Protein AF-A0A382Q9Y2-F1 (afdb_monomer_lite)

Radius of gyration: 12.97 Å; chains: 1; bounding box: 33×28×30 Å

Secondary structure (DSSP, 8-state):
-PPP--GGGHHHHHHHHHHHHHHHHTT-SS--SEEEEEE--SSTTS--EEEEEEHHHHHHHHTS--S-HHHHHHHHEEEEE-

Structure (mmCIF, N/CA/C/O backbone):
data_AF-A0A382Q9Y2-F1
#
_entry.id   AF-A0A382Q9Y2-F1
#
loop_
_atom_site.group_PDB
_atom_site.id
_atom_site.type_symbol
_atom_site.label_atom_id
_atom_site.label_alt_id
_atom_site.label_comp_id
_atom_site.label_asym_id
_atom_site.label_entity_id
_atom_site.label_seq_id
_atom_site.pdbx_PDB_ins_code
_atom_site.Cartn_x
_atom_site.Cartn_y
_atom_site.Cartn_z
_atom_site.occupancy
_atom_site.B_iso_or_equiv
_atom_site.auth_seq_id
_atom_site.auth_comp_id
_atom_site.auth_asym_id
_atom_site.auth_atom_id
_atom_site.pdbx_PDB_model_num
ATOM 1 N N . MET A 1 1 ? -0.370 -1.780 -17.361 1.00 35.16 1 MET A N 1
ATOM 2 C CA . MET A 1 1 ? -0.709 -0.345 -17.276 1.00 35.16 1 MET A CA 1
ATOM 3 C C . MET A 1 1 ? 0.483 0.287 -16.579 1.00 35.16 1 MET A C 1
ATOM 5 O O . MET A 1 1 ? 0.615 0.085 -15.383 1.00 35.16 1 MET A O 1
ATOM 9 N N . ASN A 1 2 ? 1.411 0.881 -17.334 1.00 36.28 2 ASN A N 1
ATOM 10 C CA . ASN A 1 2 ? 2.657 1.420 -16.777 1.00 36.28 2 ASN A CA 1
ATOM 11 C C . ASN A 1 2 ? 2.434 2.895 -16.450 1.00 36.28 2 ASN A C 1
ATOM 13 O O . ASN A 1 2 ? 1.971 3.652 -17.304 1.00 36.28 2 ASN A O 1
ATOM 17 N N . ILE A 1 3 ? 2.685 3.270 -15.200 1.00 50.19 3 ILE A N 1
ATOM 18 C CA . ILE A 1 3 ? 2.523 4.638 -14.711 1.00 50.19 3 ILE A CA 1
ATOM 19 C C . ILE A 1 3 ? 3.814 5.387 -15.057 1.00 50.19 3 ILE A C 1
ATOM 21 O O . ILE A 1 3 ? 4.881 5.007 -14.594 1.00 50.19 3 ILE A O 1
ATOM 25 N N . ASP A 1 4 ? 3.720 6.405 -15.914 1.00 45.00 4 ASP A N 1
ATOM 26 C CA . ASP A 1 4 ? 4.860 7.198 -16.397 1.00 45.00 4 ASP A CA 1
ATOM 27 C C . ASP A 1 4 ? 5.386 8.150 -15.305 1.00 45.00 4 ASP A C 1
ATOM 29 O O . ASP A 1 4 ? 4.613 8.760 -14.554 1.00 45.00 4 ASP A O 1
ATOM 33 N N . VAL A 1 5 ? 6.711 8.266 -15.200 1.00 50.25 5 VAL A N 1
ATOM 34 C CA . VAL A 1 5 ? 7.401 8.672 -13.975 1.00 50.25 5 VAL A CA 1
ATOM 35 C C . VAL A 1 5 ? 8.179 9.978 -14.160 1.00 50.25 5 VAL A C 1
ATOM 37 O O . VAL A 1 5 ? 9.135 10.058 -14.927 1.00 50.25 5 VAL A O 1
ATOM 40 N N . ASN A 1 6 ? 7.791 11.020 -13.417 1.00 40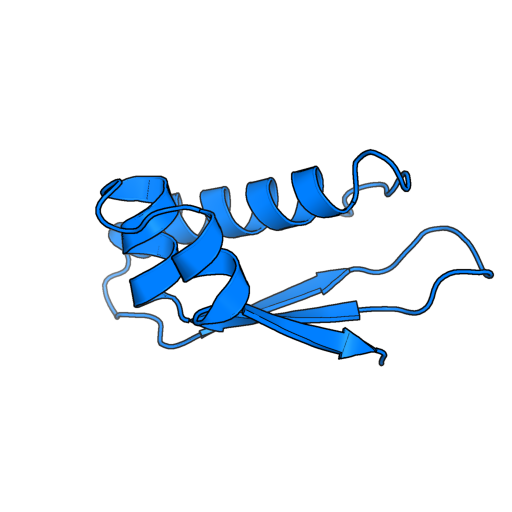.97 6 ASN A N 1
ATOM 41 C CA . ASN A 1 6 ? 8.457 12.327 -13.392 1.00 40.97 6 ASN A CA 1
ATOM 42 C C . ASN A 1 6 ? 8.836 12.687 -11.939 1.00 40.97 6 ASN A C 1
ATOM 44 O O . ASN A 1 6 ? 8.003 12.565 -11.042 1.00 40.97 6 ASN A O 1
ATOM 48 N N . ARG A 1 7 ? 10.086 13.114 -11.693 1.00 44.09 7 ARG A N 1
ATOM 49 C CA . ARG A 1 7 ? 10.749 13.155 -10.365 1.00 44.09 7 ARG A CA 1
ATOM 50 C C . ARG A 1 7 ? 10.016 13.975 -9.281 1.00 44.09 7 ARG A C 1
ATOM 52 O O . ARG A 1 7 ? 9.955 13.523 -8.149 1.00 44.09 7 ARG A O 1
ATOM 59 N N . ASN A 1 8 ? 9.352 15.092 -9.607 1.00 47.91 8 ASN A N 1
ATOM 60 C CA . ASN A 1 8 ? 8.533 15.857 -8.632 1.00 47.91 8 ASN A CA 1
ATOM 61 C C . ASN A 1 8 ? 7.153 15.224 -8.328 1.00 47.91 8 ASN A C 1
ATOM 63 O O . ASN A 1 8 ? 6.366 15.758 -7.549 1.00 47.91 8 ASN A O 1
ATOM 67 N N . ARG A 1 9 ? 6.831 14.094 -8.968 1.00 51.69 9 ARG A N 1
ATOM 68 C CA . ARG A 1 9 ? 5.619 13.291 -8.756 1.00 51.69 9 ARG A CA 1
ATOM 69 C C . ARG A 1 9 ? 5.920 11.901 -8.188 1.00 51.69 9 ARG A C 1
ATOM 71 O O . ARG A 1 9 ? 4.963 11.183 -7.946 1.00 51.69 9 ARG A O 1
ATOM 78 N N . PHE A 1 10 ? 7.179 11.516 -7.975 1.00 56.91 10 PHE A N 1
ATOM 79 C CA . PHE A 1 10 ? 7.551 10.136 -7.626 1.00 56.91 10 PHE A CA 1
ATOM 80 C C . PHE A 1 10 ? 6.909 9.673 -6.305 1.00 56.91 10 PHE A C 1
ATOM 82 O O . PHE A 1 10 ? 6.202 8.667 -6.288 1.00 56.91 10 PHE A O 1
ATOM 89 N N . GLU A 1 11 ? 7.013 10.485 -5.244 1.00 58.66 11 GLU A N 1
ATOM 90 C CA . GLU A 1 11 ? 6.313 10.234 -3.972 1.00 58.66 11 GLU A CA 1
ATOM 91 C C . GLU A 1 11 ? 4.787 10.246 -4.137 1.00 58.66 11 GLU A C 1
ATOM 93 O O . GLU A 1 11 ? 4.096 9.376 -3.613 1.00 58.66 11 GLU A O 1
ATOM 98 N N . ASN A 1 12 ? 4.247 11.181 -4.929 1.00 72.00 12 ASN A N 1
ATOM 99 C CA . ASN A 1 12 ? 2.806 11.255 -5.188 1.00 72.00 12 ASN A CA 1
ATOM 100 C C . ASN A 1 12 ? 2.284 10.010 -5.926 1.00 72.00 12 ASN A C 1
ATOM 102 O O . ASN A 1 12 ? 1.144 9.613 -5.702 1.00 72.00 12 ASN A O 1
ATOM 106 N N . GLN A 1 13 ? 3.088 9.393 -6.799 1.00 80.88 13 GLN A N 1
ATOM 107 C CA . GLN A 1 13 ? 2.715 8.166 -7.509 1.00 80.88 13 GLN A CA 1
ATOM 108 C C . GLN A 1 13 ? 2.785 6.940 -6.594 1.00 80.88 13 GLN A C 1
ATOM 110 O O . GLN A 1 13 ? 1.861 6.128 -6.617 1.00 80.88 13 GLN A O 1
ATOM 115 N N . MET A 1 14 ? 3.814 6.835 -5.743 1.00 89.25 14 MET A N 1
ATOM 116 C CA . MET A 1 14 ? 3.866 5.803 -4.703 1.00 89.25 14 MET A CA 1
ATOM 117 C C . MET A 1 14 ? 2.647 5.906 -3.779 1.00 89.25 14 MET A C 1
ATOM 119 O O . MET A 1 14 ? 1.936 4.922 -3.575 1.00 89.25 14 MET A O 1
ATOM 123 N N . GLU A 1 15 ? 2.377 7.098 -3.236 1.00 91.25 15 GLU A N 1
ATOM 124 C CA . GLU A 1 15 ? 1.234 7.333 -2.351 1.00 91.25 15 GLU A CA 1
ATOM 125 C C . GLU A 1 15 ? -0.090 7.029 -3.056 1.00 91.25 15 GLU A C 1
ATOM 127 O O . GLU A 1 15 ? -0.976 6.411 -2.465 1.00 91.25 15 GLU A O 1
ATOM 132 N N . TYR A 1 16 ? -0.219 7.400 -4.332 1.00 91.44 16 TYR A N 1
ATOM 133 C CA . TYR A 1 16 ? -1.394 7.083 -5.136 1.00 91.44 16 TYR A CA 1
ATOM 134 C C . TYR A 1 16 ? -1.594 5.570 -5.296 1.00 91.44 16 TYR A C 1
ATOM 136 O O . TYR A 1 16 ? -2.686 5.066 -5.021 1.00 91.44 16 TYR A O 1
ATOM 144 N N . ALA A 1 17 ? -0.550 4.836 -5.688 1.00 94.50 17 ALA A N 1
ATOM 145 C CA . ALA A 1 17 ? -0.610 3.388 -5.865 1.00 94.50 17 ALA A CA 1
ATOM 146 C C . ALA A 1 17 ? -0.954 2.676 -4.548 1.00 94.50 17 ALA A C 1
ATOM 148 O O . ALA A 1 17 ? -1.885 1.869 -4.502 1.00 94.50 17 ALA A O 1
ATOM 149 N N . LEU A 1 18 ? -0.279 3.033 -3.452 1.00 95.06 18 LEU A N 1
ATOM 150 C CA . LEU A 1 18 ? -0.539 2.465 -2.128 1.00 95.06 18 LEU A CA 1
ATOM 151 C C . LEU A 1 18 ? -1.941 2.814 -1.608 1.00 95.06 18 LEU A C 1
ATOM 153 O O . LEU A 1 18 ? -2.594 1.965 -0.999 1.00 95.06 18 LEU A O 1
ATOM 157 N N . SER A 1 19 ? -2.445 4.017 -1.892 1.00 95.00 19 SER A N 1
ATOM 158 C CA . SER A 1 19 ? -3.821 4.420 -1.581 1.00 95.00 19 SER A CA 1
ATOM 159 C C . SER A 1 19 ? -4.852 3.587 -2.347 1.00 95.00 19 SER A C 1
ATOM 161 O O . SER A 1 19 ? -5.831 3.112 -1.760 1.00 95.00 19 SER A O 1
ATOM 163 N N . ALA A 1 20 ? -4.626 3.349 -3.643 1.00 95.31 20 ALA A N 1
ATOM 164 C CA . ALA A 1 20 ? -5.494 2.507 -4.462 1.00 95.31 20 ALA A CA 1
ATOM 165 C C . ALA A 1 20 ? -5.496 1.052 -3.962 1.00 95.31 20 ALA A C 1
ATOM 167 O O . ALA A 1 20 ? -6.565 0.477 -3.739 1.00 95.31 20 ALA A O 1
ATOM 168 N N . MET A 1 21 ? -4.313 0.484 -3.696 1.00 96.06 21 MET A N 1
ATOM 169 C CA . MET A 1 21 ? -4.171 -0.863 -3.131 1.00 96.06 21 MET A CA 1
ATOM 170 C C . MET A 1 21 ? -4.880 -0.980 -1.782 1.00 96.06 21 MET A C 1
ATOM 172 O O . MET A 1 21 ? -5.641 -1.924 -1.580 1.00 96.06 21 MET A O 1
ATOM 176 N N . ALA A 1 22 ? -4.703 -0.010 -0.882 1.00 96.00 22 ALA A N 1
ATOM 177 C CA . ALA A 1 22 ? -5.383 0.025 0.409 1.00 96.00 22 ALA A CA 1
ATOM 178 C C . ALA A 1 22 ? -6.912 0.089 0.266 1.00 96.00 22 ALA A C 1
ATOM 180 O O . ALA A 1 22 ? -7.635 -0.640 0.949 1.00 96.00 22 ALA A O 1
ATOM 181 N N . SER A 1 23 ? -7.399 0.930 -0.647 1.00 95.44 23 SER A N 1
ATOM 182 C CA . SER A 1 23 ? -8.831 1.138 -0.875 1.00 95.44 23 SER A CA 1
ATOM 183 C C . SER A 1 23 ? -9.532 -0.116 -1.393 1.00 95.44 23 SER A C 1
ATOM 185 O O . SER A 1 23 ? -10.666 -0.373 -0.997 1.00 95.44 23 SER A O 1
ATOM 187 N N . ILE A 1 24 ? -8.869 -0.906 -2.241 1.00 93.69 24 ILE A N 1
ATOM 188 C CA . ILE A 1 24 ? -9.406 -2.174 -2.756 1.00 93.69 24 ILE A CA 1
ATOM 189 C C . ILE A 1 24 ? -9.250 -3.282 -1.707 1.00 93.69 24 ILE A C 1
ATOM 191 O O . ILE A 1 24 ? -10.191 -4.026 -1.430 1.00 93.69 24 ILE A O 1
ATOM 195 N N . SER A 1 25 ? -8.076 -3.364 -1.078 1.00 93.44 25 SER A N 1
ATOM 196 C CA . SER A 1 25 ? -7.717 -4.455 -0.165 1.00 93.44 25 SER A CA 1
ATOM 197 C C . SER A 1 25 ? -8.533 -4.477 1.125 1.00 93.44 25 SER A C 1
ATOM 199 O O . SER A 1 25 ? -8.643 -5.533 1.740 1.00 93.44 25 SER A O 1
ATOM 201 N N . GLN A 1 26 ? -9.146 -3.359 1.534 1.00 87.31 26 GLN A N 1
ATOM 202 C CA . GLN A 1 26 ? -10.022 -3.329 2.716 1.00 87.31 26 GLN A CA 1
ATOM 203 C C . GLN A 1 26 ? -11.230 -4.278 2.599 1.00 87.31 26 GLN A C 1
ATOM 205 O O . GLN A 1 26 ? -11.786 -4.691 3.613 1.00 87.31 26 GLN A O 1
ATOM 210 N N . TYR A 1 27 ? -11.633 -4.613 1.370 1.00 92.00 27 TYR A N 1
ATOM 211 C CA . TYR A 1 27 ? -12.758 -5.503 1.076 1.00 92.00 27 TYR A CA 1
ATOM 212 C C . TYR A 1 27 ? -12.311 -6.917 0.695 1.00 92.00 27 TYR A C 1
ATOM 214 O O . TYR A 1 27 ? -13.140 -7.752 0.332 1.00 92.00 27 TYR A O 1
ATOM 222 N N . ALA A 1 28 ? -11.008 -7.201 0.738 1.00 93.00 28 ALA A N 1
ATOM 223 C CA . ALA A 1 28 ? -10.496 -8.512 0.384 1.00 93.00 28 ALA A CA 1
ATOM 224 C C . ALA A 1 28 ? -10.958 -9.567 1.397 1.00 93.00 28 ALA A C 1
ATOM 226 O O . ALA A 1 28 ? -10.914 -9.361 2.609 1.00 93.00 28 ALA A O 1
ATOM 227 N N . SER A 1 29 ? -11.362 -10.740 0.901 1.00 94.38 29 SER A N 1
ATOM 228 C CA . SER A 1 29 ? -11.814 -11.856 1.744 1.00 94.38 29 SER A CA 1
ATOM 229 C C . SER A 1 29 ? -10.709 -12.432 2.632 1.00 94.38 29 SER A C 1
ATOM 231 O O . SER A 1 29 ? -10.989 -13.153 3.587 1.00 94.38 29 SER A O 1
ATOM 233 N N . ARG A 1 30 ? -9.445 -12.171 2.285 1.00 92.50 30 ARG A N 1
ATOM 234 C CA . ARG A 1 30 ? -8.265 -12.520 3.074 1.00 92.50 30 ARG A CA 1
ATOM 235 C C . ARG A 1 30 ? -7.417 -11.265 3.271 1.00 92.50 30 ARG A C 1
ATOM 237 O O . ARG A 1 30 ? -7.260 -10.509 2.312 1.00 92.50 30 ARG A O 1
ATOM 244 N N . PRO A 1 31 ? -6.879 -11.040 4.479 1.00 89.81 31 PRO A N 1
ATOM 245 C CA . PRO A 1 31 ? -6.016 -9.899 4.731 1.00 89.81 31 PRO A CA 1
ATOM 246 C C . PRO A 1 31 ? -4.701 -10.043 3.961 1.00 89.81 31 PRO A C 1
ATOM 248 O O . PRO A 1 31 ? -4.187 -11.147 3.789 1.00 89.81 31 PRO A O 1
ATOM 251 N N . PHE A 1 32 ? -4.158 -8.910 3.530 1.00 94.44 32 PHE A N 1
ATOM 252 C CA . PHE A 1 32 ? -2.786 -8.816 3.048 1.00 94.44 32 PHE A CA 1
ATOM 253 C C . PHE A 1 32 ? -1.880 -8.405 4.205 1.00 94.44 32 PHE A C 1
ATOM 255 O O . PHE A 1 32 ? -2.272 -7.569 5.023 1.00 94.44 32 PHE A O 1
ATOM 262 N N . ASP A 1 33 ? -0.666 -8.948 4.240 1.00 95.88 33 ASP A N 1
ATOM 263 C CA . ASP A 1 33 ? 0.357 -8.552 5.212 1.00 95.88 33 ASP A CA 1
ATOM 264 C C . ASP A 1 33 ? 1.201 -7.382 4.684 1.00 95.88 33 ASP A C 1
ATOM 266 O O . ASP A 1 33 ? 1.412 -6.383 5.383 1.00 95.88 33 ASP A O 1
ATOM 270 N N . THR A 1 34 ? 1.590 -7.455 3.408 1.00 96.94 34 THR A N 1
ATOM 271 C CA . THR A 1 34 ? 2.489 -6.497 2.751 1.00 96.94 34 THR A CA 1
ATOM 272 C C . THR A 1 34 ? 1.998 -6.171 1.343 1.00 96.94 34 THR A C 1
ATOM 274 O O . THR A 1 34 ? 1.577 -7.053 0.596 1.00 96.94 34 THR A O 1
ATOM 277 N N . PHE A 1 35 ? 2.071 -4.897 0.971 1.00 97.12 35 PHE A N 1
ATOM 278 C CA . PHE A 1 35 ? 1.977 -4.424 -0.405 1.00 97.12 35 PHE A CA 1
ATOM 279 C C . PHE A 1 35 ? 3.388 -4.234 -0.951 1.00 97.12 35 PHE A C 1
ATOM 281 O O . PHE A 1 35 ? 4.215 -3.612 -0.290 1.00 97.12 35 PHE A O 1
ATOM 288 N N . VAL A 1 36 ? 3.654 -4.758 -2.145 1.00 96.56 36 VAL A N 1
ATOM 289 C CA . VAL A 1 36 ? 4.936 -4.581 -2.835 1.00 96.56 36 VAL A CA 1
ATOM 290 C C . VAL A 1 36 ? 4.683 -3.798 -4.117 1.00 96.56 36 VAL A C 1
ATOM 292 O O . VAL A 1 36 ? 3.823 -4.181 -4.911 1.00 96.56 36 VAL A O 1
ATOM 295 N N . LEU A 1 37 ? 5.418 -2.707 -4.301 1.00 93.94 37 LEU A N 1
ATOM 296 C CA . LEU A 1 37 ? 5.384 -1.854 -5.483 1.00 93.94 37 LEU A CA 1
ATOM 297 C C . LEU A 1 37 ? 6.796 -1.777 -6.068 1.00 93.94 37 LEU A C 1
ATOM 299 O O . LEU A 1 37 ? 7.747 -1.538 -5.331 1.00 93.94 37 LEU A O 1
ATOM 303 N N . ILE A 1 38 ? 6.924 -1.978 -7.378 1.00 92.62 38 ILE A N 1
ATOM 304 C CA . ILE A 1 38 ? 8.174 -1.757 -8.111 1.00 92.62 38 ILE A CA 1
ATOM 305 C C . ILE A 1 38 ? 8.006 -0.481 -8.931 1.00 92.62 38 ILE A C 1
ATOM 307 O O . ILE A 1 38 ? 7.080 -0.381 -9.739 1.00 92.62 38 ILE A O 1
ATOM 311 N N . MET A 1 39 ? 8.868 0.498 -8.688 1.00 88.44 39 MET A N 1
ATOM 312 C CA . MET A 1 39 ? 8.879 1.785 -9.370 1.00 88.44 39 MET A CA 1
ATOM 313 C C . MET A 1 39 ? 10.025 1.796 -10.374 1.00 88.44 39 MET A C 1
ATOM 315 O O . MET A 1 39 ? 11.172 2.041 -10.013 1.00 88.44 39 MET A O 1
ATOM 319 N N . GLU A 1 40 ? 9.701 1.530 -11.637 1.00 87.94 40 GLU A N 1
ATOM 320 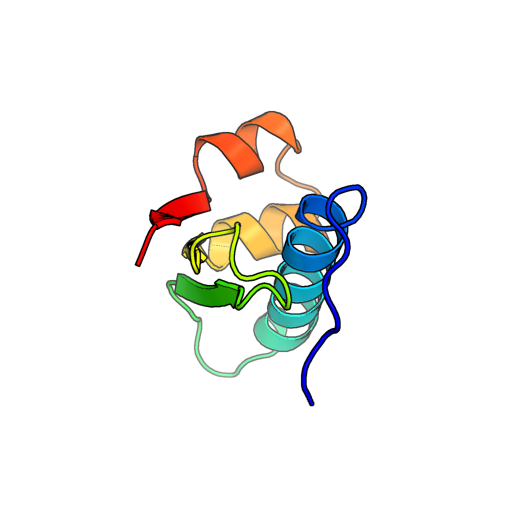C CA . GLU A 1 40 ? 10.661 1.568 -12.742 1.00 87.94 40 GLU A CA 1
ATOM 321 C C . GLU A 1 40 ? 10.688 2.977 -13.357 1.00 87.94 40 GLU A C 1
ATOM 323 O O . GLU A 1 40 ? 9.714 3.400 -13.990 1.00 87.94 40 GLU A O 1
ATOM 328 N N . PRO A 1 41 ? 11.768 3.750 -13.178 1.00 81.81 41 PRO A N 1
ATOM 329 C CA . PRO A 1 41 ? 11.866 5.079 -13.753 1.00 81.81 41 PRO A CA 1
ATOM 330 C C . PRO A 1 41 ? 12.140 5.030 -15.262 1.00 81.81 41 PRO A C 1
ATOM 332 O O . PRO A 1 41 ? 12.952 4.256 -15.757 1.00 81.81 41 PRO A O 1
ATOM 335 N N . ASN A 1 42 ? 11.569 5.980 -16.006 1.00 77.94 42 ASN A N 1
ATOM 336 C CA . ASN A 1 42 ? 11.823 6.123 -17.448 1.00 77.94 42 ASN A CA 1
ATOM 337 C C . ASN A 1 42 ? 13.170 6.795 -17.792 1.00 77.94 42 ASN A C 1
ATOM 339 O O . ASN A 1 42 ? 13.472 7.038 -18.961 1.00 77.94 42 ASN A O 1
ATOM 343 N N . SER A 1 43 ? 13.988 7.123 -16.789 1.00 78.06 43 SER A N 1
ATOM 344 C CA . SER A 1 43 ? 15.293 7.761 -16.966 1.00 78.06 43 SER A CA 1
ATOM 345 C C . SER A 1 43 ? 16.407 6.809 -16.565 1.00 78.06 43 SER A C 1
ATOM 347 O O . SER A 1 43 ? 16.411 6.313 -15.446 1.00 78.06 43 SER A O 1
ATOM 349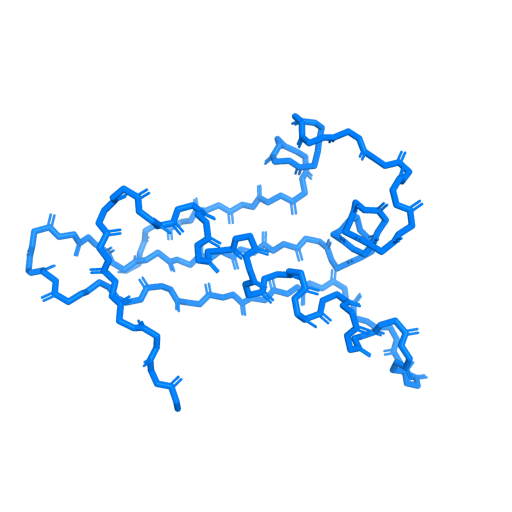 N N . ARG A 1 44 ? 17.421 6.665 -17.427 1.00 72.00 44 ARG A N 1
ATOM 350 C CA . ARG A 1 44 ? 18.638 5.872 -17.156 1.00 72.00 44 ARG A CA 1
ATOM 351 C C . ARG A 1 44 ? 19.497 6.396 -15.993 1.00 72.00 44 ARG A C 1
ATOM 353 O O . ARG A 1 44 ? 20.524 5.808 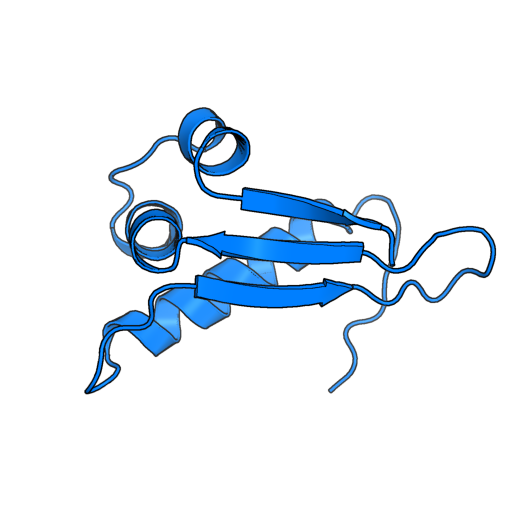-15.698 1.00 72.00 44 ARG A O 1
ATOM 360 N N . GLN A 1 45 ? 19.142 7.542 -15.410 1.00 77.62 45 GLN A N 1
ATOM 361 C CA . GLN A 1 45 ? 19.835 8.143 -14.263 1.00 77.62 45 GLN A CA 1
ATOM 362 C C . GLN A 1 45 ? 19.119 7.879 -12.929 1.00 77.62 45 GLN A C 1
ATOM 364 O O . GLN A 1 45 ? 19.433 8.534 -11.937 1.00 77.62 45 GLN A O 1
ATOM 369 N N . LEU A 1 46 ? 18.067 7.065 -12.922 1.00 79.31 46 LEU A N 1
ATOM 370 C CA . LEU A 1 46 ? 17.354 6.666 -11.716 1.00 79.31 46 LEU A CA 1
ATOM 371 C C . LEU A 1 46 ? 17.393 5.148 -11.622 1.00 79.31 46 LEU A C 1
ATOM 373 O O . LEU A 1 46 ? 17.162 4.476 -12.627 1.00 79.31 46 LEU A O 1
ATOM 377 N N . GLU A 1 47 ? 17.645 4.653 -10.419 1.00 84.38 47 GLU A N 1
ATOM 378 C CA . GLU A 1 47 ? 17.564 3.230 -10.115 1.00 84.38 47 GLU A CA 1
ATOM 379 C C . GLU A 1 47 ? 16.105 2.806 -9.936 1.00 84.38 47 GLU A C 1
ATOM 381 O O . 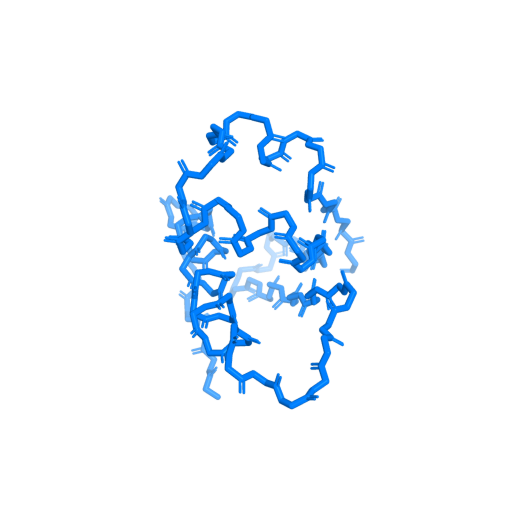GLU A 1 47 ? 15.223 3.629 -9.660 1.00 84.38 47 GLU A O 1
ATOM 386 N N . THR A 1 48 ? 15.842 1.517 -10.134 1.00 88.69 48 THR A N 1
ATOM 387 C CA . THR A 1 48 ? 14.523 0.953 -9.850 1.00 88.69 48 THR A CA 1
ATOM 388 C C . THR A 1 48 ? 14.369 0.831 -8.342 1.00 88.69 48 THR A C 1
ATOM 390 O O . THR A 1 48 ? 15.273 0.372 -7.652 1.00 88.69 48 THR A O 1
ATOM 393 N N . GLU A 1 49 ? 13.215 1.228 -7.816 1.00 90.81 49 GLU A N 1
ATOM 394 C CA . GLU A 1 49 ? 12.945 1.128 -6.382 1.00 90.81 49 GLU A CA 1
ATOM 395 C C . GLU A 1 49 ? 11.895 0.054 -6.113 1.00 90.81 49 GLU A C 1
ATOM 397 O O . GLU A 1 49 ? 10.817 0.028 -6.716 1.00 90.81 49 GLU A O 1
ATOM 402 N N . ARG A 1 50 ? 12.184 -0.819 -5.152 1.00 93.69 50 ARG A N 1
ATOM 403 C CA . ARG A 1 50 ? 11.214 -1.703 -4.521 1.00 93.69 50 ARG A CA 1
ATOM 404 C C . ARG A 1 50 ? 10.704 -1.055 -3.247 1.00 93.69 50 ARG A C 1
ATOM 406 O O . ARG A 1 50 ? 11.462 -0.751 -2.333 1.00 93.69 50 ARG A O 1
ATOM 413 N N . ILE A 1 51 ? 9.391 -0.922 -3.162 1.00 94.56 51 ILE A N 1
ATOM 414 C CA . ILE A 1 51 ? 8.698 -0.371 -2.006 1.00 94.56 51 ILE A CA 1
ATOM 415 C C . ILE A 1 51 ? 7.881 -1.484 -1.365 1.00 94.56 51 ILE A C 1
ATOM 417 O O . ILE A 1 51 ? 6.987 -2.058 -1.990 1.00 94.56 51 ILE A O 1
ATOM 421 N N . GLU A 1 52 ? 8.159 -1.763 -0.099 1.00 97.25 52 GLU A N 1
ATOM 422 C CA . GLU A 1 52 ? 7.372 -2.672 0.726 1.00 97.25 52 GLU A CA 1
ATOM 423 C C . GLU A 1 52 ? 6.597 -1.886 1.776 1.00 97.25 52 GLU A C 1
ATOM 425 O O . GLU A 1 52 ? 7.175 -1.244 2.652 1.00 97.25 52 GLU A O 1
ATOM 430 N N . ALA A 1 53 ? 5.271 -1.954 1.718 1.00 97.12 53 ALA A N 1
ATOM 431 C CA . ALA A 1 53 ? 4.400 -1.267 2.654 1.00 97.12 53 ALA A CA 1
ATOM 432 C C . ALA A 1 53 ? 3.581 -2.263 3.482 1.00 97.12 53 ALA A C 1
ATOM 434 O O . ALA A 1 53 ? 2.887 -3.121 2.940 1.00 97.12 53 ALA A O 1
ATOM 435 N N . LYS A 1 54 ? 3.581 -2.126 4.812 1.00 97.56 54 LYS A N 1
ATOM 436 C CA . LYS A 1 54 ? 2.728 -2.943 5.696 1.00 97.56 54 LYS A CA 1
ATOM 437 C C . LYS A 1 54 ? 1.264 -2.648 5.388 1.00 97.56 54 LYS A C 1
ATOM 439 O O . LYS A 1 54 ? 0.799 -1.523 5.611 1.00 97.56 54 LYS A O 1
ATOM 444 N N . ALA A 1 55 ? 0.524 -3.647 4.916 1.00 96.62 55 ALA A N 1
ATOM 445 C CA . ALA A 1 55 ? -0.810 -3.457 4.352 1.00 96.62 55 ALA A CA 1
ATOM 446 C C . ALA A 1 55 ? -1.792 -2.886 5.381 1.00 96.62 55 A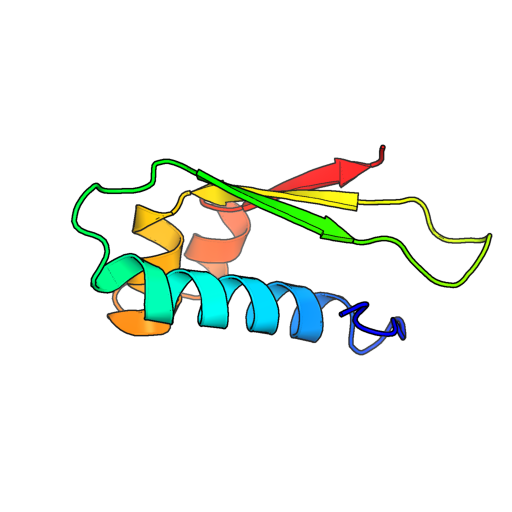LA A C 1
ATOM 448 O O . ALA A 1 55 ? -2.419 -1.855 5.133 1.00 96.62 55 ALA A O 1
ATOM 449 N N . LYS A 1 56 ? -1.848 -3.471 6.586 1.00 95.50 56 LYS A N 1
ATOM 450 C CA . LYS A 1 56 ? -2.694 -2.963 7.676 1.00 95.50 56 LYS A CA 1
ATOM 451 C C . LYS A 1 56 ? -2.412 -1.493 8.000 1.00 95.50 56 LYS A C 1
ATOM 453 O O . LYS A 1 56 ? -3.342 -0.697 8.070 1.00 95.50 56 LYS A O 1
ATOM 458 N N . CYS A 1 57 ? -1.141 -1.134 8.186 1.00 95.56 57 CYS A N 1
ATOM 459 C CA . CYS A 1 57 ? -0.772 0.240 8.527 1.00 95.56 57 CYS A CA 1
ATOM 460 C C . CYS A 1 57 ? -1.108 1.222 7.393 1.00 95.56 57 CYS A C 1
ATOM 462 O O . CYS A 1 57 ? -1.559 2.337 7.643 1.00 95.56 57 CYS A O 1
ATOM 464 N N . THR A 1 58 ? -0.932 0.787 6.147 1.00 96.56 58 THR A N 1
ATOM 465 C CA . THR A 1 58 ? -1.230 1.582 4.951 1.00 96.56 58 THR A CA 1
ATOM 466 C C . THR A 1 58 ? -2.734 1.804 4.778 1.00 96.56 58 THR A C 1
ATOM 468 O O . THR A 1 58 ? -3.156 2.924 4.498 1.00 96.56 58 THR A O 1
ATOM 471 N N . ILE A 1 59 ? -3.563 0.791 5.050 1.00 96.56 59 ILE A N 1
ATOM 472 C CA . ILE A 1 59 ? -5.027 0.929 5.114 1.00 96.56 59 ILE A CA 1
ATOM 473 C C . ILE A 1 59 ? -5.436 1.865 6.260 1.00 96.56 59 ILE A C 1
ATOM 475 O O . ILE A 1 59 ? -6.252 2.768 6.061 1.00 96.56 59 ILE A O 1
ATOM 479 N N . ASP A 1 60 ? -4.843 1.704 7.447 1.00 96.44 60 ASP A N 1
ATOM 480 C CA . ASP A 1 60 ? -5.118 2.566 8.601 1.00 96.44 60 ASP A CA 1
ATOM 481 C C . ASP A 1 60 ? -4.768 4.045 8.316 1.00 96.44 60 ASP A C 1
ATOM 483 O O . ASP A 1 60 ? -5.459 4.939 8.812 1.00 96.44 60 ASP A O 1
ATOM 487 N N . TYR A 1 61 ? -3.753 4.321 7.487 1.00 96.38 61 TYR A N 1
ATOM 488 C CA . TYR A 1 61 ? -3.409 5.668 7.019 1.00 96.38 61 TYR A CA 1
ATOM 489 C C . TYR A 1 61 ? -4.354 6.187 5.924 1.00 96.38 61 TYR A C 1
ATOM 491 O O . TYR A 1 61 ? -4.965 7.242 6.101 1.00 96.38 61 TYR A O 1
ATOM 499 N N . PHE A 1 62 ? -4.504 5.480 4.799 1.00 95.50 62 PHE A N 1
ATOM 500 C CA . PHE A 1 62 ? -5.231 6.006 3.637 1.00 95.50 62 PHE A CA 1
ATOM 501 C C . PHE A 1 62 ? -6.750 5.925 3.767 1.00 95.50 62 PHE A C 1
ATOM 503 O O . PHE A 1 62 ? -7.427 6.869 3.360 1.00 95.50 62 PHE A O 1
ATOM 510 N N . VAL A 1 63 ? -7.277 4.848 4.348 1.00 95.69 63 VAL A N 1
ATOM 511 C CA . VAL A 1 63 ? -8.721 4.585 4.416 1.00 95.69 63 VAL A CA 1
ATOM 512 C C . VAL A 1 63 ? -9.287 5.082 5.739 1.00 95.69 63 VAL A C 1
ATOM 514 O O . VAL A 1 63 ? -10.178 5.926 5.755 1.00 95.69 63 VAL A O 1
ATOM 517 N N . PHE A 1 64 ? -8.745 4.603 6.862 1.00 95.56 64 PHE A N 1
ATOM 518 C CA . PHE A 1 64 ? -9.324 4.891 8.178 1.00 95.56 64 PHE A CA 1
ATOM 519 C C . PHE A 1 64 ? -8.818 6.185 8.823 1.00 95.56 64 PHE A C 1
ATOM 521 O O . PHE A 1 64 ? -9.388 6.612 9.825 1.00 95.56 64 PHE A O 1
ATOM 528 N N . LYS A 1 65 ? -7.765 6.810 8.275 1.00 94.25 65 LYS A N 1
ATOM 529 C CA . LYS A 1 65 ? -7.175 8.070 8.771 1.00 94.25 65 LYS A CA 1
ATOM 530 C C . LYS A 1 65 ? -6.758 8.018 10.255 1.00 94.25 65 LYS A C 1
ATOM 532 O O . LYS A 1 65 ? -6.817 9.020 10.961 1.00 94.25 65 LYS A O 1
ATOM 537 N N . ARG A 1 66 ? -6.328 6.846 10.740 1.00 94.81 66 ARG A N 1
ATOM 538 C CA . ARG A 1 66 ? -5.945 6.590 12.150 1.00 94.81 66 ARG A CA 1
ATOM 539 C C . ARG A 1 66 ? -4.457 6.790 12.432 1.00 94.81 66 ARG A C 1
ATOM 541 O O . ARG A 1 66 ? -4.053 6.879 13.589 1.00 94.81 66 ARG A O 1
ATOM 548 N N . VAL A 1 67 ? -3.636 6.835 11.388 1.00 93.81 67 VAL A N 1
ATOM 549 C CA . VAL A 1 67 ? -2.180 7.010 11.465 1.00 93.81 67 VAL A CA 1
ATOM 550 C C . VAL A 1 67 ? -1.822 8.352 10.823 1.00 93.81 67 VAL A C 1
ATOM 552 O O . VAL A 1 67 ? -2.429 8.739 9.831 1.00 93.81 67 VAL A O 1
ATOM 555 N N . LYS A 1 68 ? -0.866 9.093 11.396 1.00 94.69 68 LYS A N 1
ATOM 556 C CA . LYS A 1 68 ? -0.344 10.333 10.791 1.00 94.69 68 LYS A CA 1
ATOM 557 C C . LYS A 1 68 ? 0.629 10.005 9.656 1.00 94.69 68 LYS A C 1
ATOM 559 O O . LYS A 1 68 ? 1.308 8.985 9.744 1.00 94.69 68 LYS A O 1
ATOM 564 N N . LYS A 1 69 ? 0.743 10.892 8.658 1.00 91.50 69 LYS A N 1
ATOM 565 C CA . LYS A 1 69 ? 1.630 10.713 7.491 1.00 91.50 69 LYS A CA 1
ATOM 566 C C . LYS A 1 69 ? 3.055 10.346 7.908 1.00 91.50 69 LYS A C 1
ATOM 568 O O . LYS A 1 69 ? 3.521 9.286 7.522 1.00 91.50 69 LYS A O 1
ATOM 573 N N . ASP A 1 70 ? 3.661 11.139 8.787 1.00 93.50 70 ASP A N 1
ATOM 574 C CA . ASP A 1 70 ? 5.054 10.950 9.222 1.00 93.50 70 ASP A CA 1
ATOM 575 C C . ASP A 1 70 ? 5.277 9.571 9.863 1.00 93.50 70 ASP A C 1
ATOM 577 O O . ASP A 1 70 ? 6.256 8.881 9.597 1.00 93.50 70 ASP A O 1
ATOM 581 N N . LYS A 1 71 ? 4.311 9.118 10.673 1.00 94.25 71 LYS A N 1
ATOM 582 C CA . LYS A 1 71 ? 4.371 7.799 11.314 1.00 94.25 71 LYS A CA 1
ATOM 583 C C . LYS A 1 71 ? 4.193 6.668 10.303 1.00 94.25 71 LYS A C 1
ATOM 585 O O . LYS A 1 71 ? 4.799 5.611 10.464 1.00 94.25 71 LYS A O 1
ATOM 590 N N . TRP A 1 72 ? 3.332 6.862 9.307 1.00 95.06 72 TRP A N 1
ATOM 591 C CA . TRP A 1 72 ? 3.130 5.892 8.239 1.00 95.06 72 TRP A CA 1
ATOM 592 C C . TRP A 1 72 ? 4.388 5.765 7.373 1.00 95.06 72 TRP A C 1
ATOM 594 O O . TRP A 1 72 ? 4.891 4.652 7.228 1.00 95.06 72 TRP A O 1
ATOM 604 N N . SER A 1 73 ? 4.945 6.876 6.889 1.00 92.94 73 SER A N 1
ATOM 605 C CA . SER A 1 73 ? 6.143 6.858 6.045 1.00 92.94 73 SER A CA 1
ATOM 606 C C . SER A 1 73 ? 7.353 6.266 6.769 1.00 92.94 73 SER A C 1
ATOM 608 O O . SER A 1 73 ? 8.080 5.479 6.182 1.00 92.94 73 SER A O 1
ATOM 610 N N . GLU A 1 74 ? 7.539 6.567 8.059 1.00 94.50 74 GLU A N 1
ATOM 611 C CA . GLU A 1 74 ? 8.712 6.103 8.813 1.00 94.50 74 GLU A CA 1
ATOM 612 C C . GLU A 1 74 ? 8.612 4.638 9.283 1.00 94.50 74 GLU A C 1
ATOM 614 O O . GLU A 1 74 ? 9.618 3.940 9.376 1.00 94.50 74 GLU A O 1
ATOM 619 N N . LYS A 1 75 ? 7.417 4.153 9.657 1.00 95.50 75 LYS A N 1
ATOM 620 C CA . LYS A 1 75 ? 7.267 2.833 10.318 1.00 95.50 75 LYS A CA 1
ATOM 621 C C . LYS A 1 75 ? 6.654 1.750 9.442 1.00 95.50 75 LYS A C 1
ATOM 623 O O . LYS A 1 75 ? 6.659 0.571 9.833 1.00 95.50 75 LYS A O 1
ATOM 628 N N . CYS A 1 76 ? 6.051 2.143 8.326 1.00 95.56 76 CYS A N 1
ATOM 629 C CA . CYS A 1 76 ? 5.201 1.261 7.540 1.00 95.56 76 CYS A CA 1
ATOM 630 C C . CYS A 1 76 ? 5.650 1.090 6.100 1.00 95.56 76 CYS A C 1
ATOM 632 O O . CYS A 1 76 ? 5.057 0.246 5.436 1.00 95.56 76 CYS A O 1
ATOM 634 N N . ILE A 1 77 ? 6.675 1.818 5.662 1.00 95.56 77 ILE A N 1
ATOM 635 C CA . ILE A 1 77 ? 7.256 1.718 4.328 1.00 95.56 77 ILE A CA 1
ATOM 636 C C . ILE A 1 77 ? 8.739 1.383 4.472 1.00 95.56 77 ILE A C 1
ATOM 638 O O . ILE A 1 77 ? 9.421 1.943 5.328 1.00 95.56 77 ILE A O 1
ATOM 642 N N . ASN A 1 78 ? 9.213 0.466 3.640 1.00 95.81 78 ASN A N 1
ATOM 643 C CA . ASN A 1 78 ? 10.622 0.226 3.376 1.00 95.81 78 ASN A CA 1
ATOM 644 C C . ASN A 1 78 ? 10.874 0.453 1.882 1.00 95.81 78 ASN A C 1
ATOM 646 O O . ASN A 1 78 ? 10.050 0.033 1.067 1.00 95.81 78 ASN A O 1
ATOM 650 N N . ILE A 1 79 ? 11.968 1.128 1.541 1.00 93.38 79 ILE A N 1
ATOM 651 C CA . ILE A 1 79 ? 12.347 1.437 0.158 1.00 93.38 79 ILE A CA 1
ATOM 652 C C . ILE A 1 79 ? 13.761 0.909 -0.060 1.00 93.38 79 ILE A C 1
ATOM 654 O O . ILE A 1 79 ? 14.660 1.220 0.721 1.00 93.38 79 ILE A O 1
ATOM 658 N N . GLU A 1 80 ? 13.939 0.105 -1.102 1.00 93.31 80 GLU A N 1
ATOM 659 C CA . GLU A 1 80 ? 15.208 -0.519 -1.475 1.00 93.31 80 GLU A CA 1
ATOM 660 C C . GLU A 1 80 ? 15.466 -0.304 -2.970 1.00 93.31 80 GLU A C 1
ATOM 662 O O . GLU A 1 80 ? 14.570 -0.511 -3.787 1.00 93.31 80 GLU A O 1
ATOM 667 N N . GLU A 1 81 ? 16.684 0.099 -3.333 1.00 90.75 81 GLU A N 1
ATOM 668 C CA . GLU A 1 81 ? 17.132 0.153 -4.732 1.00 90.75 81 GLU A CA 1
ATOM 669 C C . GLU A 1 81 ? 17.424 -1.272 -5.236 1.00 90.75 81 GLU A C 1
ATOM 671 O O . GLU A 1 81 ? 18.028 -2.071 -4.509 1.00 90.75 81 GLU A O 1
ATOM 676 N N . ILE A 1 82 ? 16.983 -1.598 -6.457 1.00 86.50 82 ILE A N 1
ATOM 677 C CA . ILE A 1 82 ? 17.136 -2.922 -7.091 1.00 86.50 82 ILE A CA 1
ATOM 678 C C . ILE A 1 82 ? 17.606 -2.853 -8.544 1.00 86.50 82 ILE A C 1
ATOM 680 O O . ILE A 1 82 ? 17.277 -1.871 -9.247 1.00 86.50 82 ILE A O 1
#

Organism: NCBI:txid408172

Foldseek 3Di:
DADADDPVCNVVVVLVVLLVCLVVQVPDPDHDQWDWDWADYPDPVDFIKIKIFGNVLSNCVNPVVNDDPVCRCPPGIDIDGD

pLDDT: mean 85.93, std 16.5, range [35.16, 97.56]

Sequence (82 aa):
MNIDVNRNRFENQMEYALSAMASISQYASRPFDTFVLIMEPNSRQLETERIEAKAKCTIDYFVFKRVKKDKWSEKCINIEEI